Protein AF-A0A971IWI1-F1 (afdb_monomer_lite)

Secondary structure (DSSP, 8-state):
-HHHHHHHHHHHHHHHH-S---PSPEEEEEEEEEE-SSS--GGG------EEEEEEEEEE-SSEEEEEETTS-EEEEEEEEEEEEEEEEETTEEEEEEEEEEESS-TT-EEEEEEETTTTEEEEEEEEE-TTS-EEEEEEEEEE--HHHHS--

Foldseek 3Di:
DVVVVVVVVVVVVCVVVQADDFDDFDKDKFQWKFWFPWDDDPVPGDGDDIDGDQMWIWTHGQFWTWIAGPVRHGPDIFGKHWDDWDFDDDPSYTQKIKIWIAGPVGRVWIKIWIDGLVQAKTKIKGFDADPVRHTTGIMIGMDGHPSVVRPDD

Sequence (153 aa):
MKTIQLIVFFSLVFCLNGFSQTKLPLEFRVEKQAMSTPMSPIDEAFFMNYYYSKPVNIKFDGTVLNMTFDNGATFLKKEVVEVSRDKEVENGRVVLETIMFVDKTNSEETLCLVIDRAVGYVQLILPTTNQKGEYVGYTSYRQFVKEEQLAYN

pLDDT: mean 82.34, std 15.72, range [38.53, 97.5]

Structure (mmCIF, N/CA/C/O backbone):
data_AF-A0A971IWI1-F1
#
_entry.id   AF-A0A971IWI1-F1
#
loop_
_atom_site.group_PDB
_atom_site.id
_atom_site.type_symbol
_atom_site.label_atom_id
_atom_site.label_alt_id
_atom_site.label_comp_id
_atom_site.label_asym_id
_atom_site.label_entity_id
_atom_site.label_seq_id
_atom_site.pdbx_PDB_ins_code
_atom_site.Cartn_x
_atom_site.Cartn_y
_atom_site.Cartn_z
_atom_site.occupancy
_atom_site.B_iso_or_equiv
_atom_site.auth_seq_id
_atom_site.auth_comp_id
_atom_site.auth_asym_id
_atom_site.auth_atom_id
_atom_site.pdbx_PDB_model_num
ATOM 1 N N . MET A 1 1 ? 8.808 -29.597 -40.931 1.00 50.16 1 MET A N 1
ATOM 2 C CA . MET A 1 1 ? 7.648 -29.384 -40.030 1.00 50.16 1 MET A CA 1
ATOM 3 C C . MET A 1 1 ? 7.972 -29.498 -38.539 1.00 50.16 1 MET A C 1
ATOM 5 O O . MET A 1 1 ? 7.404 -28.724 -37.786 1.00 50.16 1 MET A O 1
ATOM 9 N N . LYS A 1 2 ? 8.884 -30.378 -38.093 1.00 56.34 2 LYS A N 1
ATOM 10 C CA . LYS A 1 2 ? 9.172 -30.572 -36.653 1.00 56.34 2 LYS A CA 1
ATOM 11 C C . LYS A 1 2 ? 9.880 -29.386 -35.966 1.00 56.34 2 LYS A C 1
ATOM 13 O O . LYS A 1 2 ? 9.600 -29.101 -34.811 1.00 56.34 2 LYS A O 1
ATOM 18 N N . THR A 1 3 ? 10.743 -28.655 -36.675 1.00 57.19 3 THR A N 1
ATOM 19 C CA . THR A 1 3 ? 11.545 -27.559 -36.089 1.00 57.19 3 THR A CA 1
ATOM 20 C C . THR A 1 3 ? 10.754 -26.264 -35.883 1.00 57.19 3 THR A C 1
ATOM 22 O O . THR A 1 3 ? 10.962 -25.566 -34.899 1.00 57.19 3 THR A O 1
ATOM 25 N N . ILE A 1 4 ? 9.805 -25.960 -36.776 1.00 62.22 4 ILE A N 1
ATOM 26 C CA . ILE A 1 4 ? 8.979 -24.742 -36.698 1.00 62.22 4 ILE A CA 1
ATOM 27 C C . ILE A 1 4 ? 8.012 -24.825 -35.509 1.00 62.22 4 ILE A C 1
ATOM 29 O O . ILE A 1 4 ? 7.875 -23.860 -34.767 1.00 62.22 4 ILE A O 1
ATOM 33 N N . GLN A 1 5 ? 7.412 -25.997 -35.264 1.00 54.34 5 GLN A N 1
ATOM 34 C CA . GLN A 1 5 ? 6.565 -26.218 -34.086 1.00 54.34 5 GLN A CA 1
ATOM 35 C C . GLN A 1 5 ? 7.347 -26.071 -32.771 1.00 54.34 5 GLN A C 1
ATOM 37 O O . GLN A 1 5 ? 6.808 -25.538 -31.808 1.00 54.34 5 GLN A O 1
ATOM 42 N N . LEU A 1 6 ? 8.623 -26.473 -32.744 1.00 56.25 6 LEU A N 1
ATOM 43 C CA . LEU A 1 6 ? 9.484 -26.335 -31.568 1.00 56.25 6 LEU A CA 1
ATOM 44 C C . LEU A 1 6 ? 9.810 -24.863 -31.257 1.00 56.25 6 LEU A C 1
ATOM 46 O O . LEU A 1 6 ? 9.789 -24.468 -30.096 1.00 56.25 6 LEU A O 1
ATOM 50 N N . ILE A 1 7 ? 10.061 -24.043 -32.285 1.00 63.31 7 ILE A N 1
ATOM 51 C CA . ILE A 1 7 ? 10.317 -22.599 -32.132 1.00 63.31 7 ILE A CA 1
ATOM 52 C C . ILE A 1 7 ? 9.061 -21.875 -31.635 1.00 63.31 7 ILE A C 1
ATOM 54 O O . ILE A 1 7 ? 9.159 -21.031 -30.746 1.00 63.31 7 ILE A O 1
ATOM 58 N N . VAL A 1 8 ? 7.882 -22.233 -32.156 1.00 59.50 8 VAL A N 1
ATOM 59 C CA . VAL A 1 8 ? 6.593 -21.692 -31.685 1.00 59.50 8 VAL A CA 1
ATOM 60 C C . VAL A 1 8 ? 6.345 -22.075 -30.224 1.00 59.50 8 VAL A C 1
ATOM 62 O O . VAL A 1 8 ? 5.923 -21.239 -29.435 1.00 59.50 8 VAL A O 1
ATOM 65 N N . PHE A 1 9 ? 6.677 -23.306 -29.825 1.00 55.69 9 PHE A N 1
ATOM 66 C CA . PHE A 1 9 ? 6.541 -23.739 -28.434 1.00 55.69 9 PHE A CA 1
ATOM 67 C C . PHE A 1 9 ? 7.522 -23.010 -27.501 1.00 55.69 9 PHE A C 1
ATOM 69 O O . PHE A 1 9 ? 7.129 -22.562 -26.429 1.00 55.69 9 PHE A O 1
ATOM 76 N N . PHE A 1 10 ? 8.778 -22.816 -27.919 1.00 54.91 10 PHE A N 1
ATOM 77 C CA . PHE A 1 10 ? 9.769 -22.063 -27.141 1.00 54.91 10 PHE A CA 1
ATOM 78 C C . PHE A 1 10 ? 9.402 -20.584 -26.994 1.00 54.91 10 PHE A C 1
ATOM 80 O O . PHE A 1 10 ? 9.526 -20.032 -25.905 1.00 54.91 10 PHE A O 1
ATOM 87 N N . SER A 1 11 ? 8.904 -19.948 -28.055 1.00 54.72 11 SER A N 1
ATOM 88 C CA . SER A 1 11 ? 8.419 -18.563 -27.981 1.00 54.72 11 SER A CA 1
ATOM 89 C C . SER A 1 11 ? 7.186 -18.442 -27.079 1.00 54.72 11 SER A C 1
ATOM 91 O O . SER A 1 11 ? 7.126 -17.512 -26.282 1.00 54.72 11 SER A O 1
ATOM 93 N N . LEU A 1 12 ? 6.280 -19.427 -27.083 1.00 50.97 12 LEU A N 1
ATOM 94 C CA . LEU A 1 12 ? 5.152 -19.476 -26.145 1.00 50.97 12 LEU A CA 1
ATOM 95 C C . LEU A 1 12 ? 5.610 -19.590 -24.677 1.00 50.97 12 LEU A C 1
ATOM 97 O O . LEU A 1 12 ? 5.082 -18.901 -23.807 1.00 50.97 12 LEU A O 1
ATOM 101 N N . VAL A 1 13 ? 6.621 -20.422 -24.396 1.00 52.75 13 VAL A N 1
ATOM 102 C CA . VAL A 1 13 ? 7.182 -20.604 -23.042 1.00 52.75 13 VAL A CA 1
ATOM 103 C C . VAL A 1 13 ? 7.918 -19.348 -22.554 1.00 52.75 13 VAL A C 1
ATOM 105 O O . VAL A 1 13 ? 7.841 -19.019 -21.369 1.00 52.75 13 VAL A O 1
ATOM 108 N N . PHE A 1 14 ? 8.578 -18.603 -23.447 1.00 47.62 14 PHE A N 1
ATOM 109 C CA . PHE A 1 14 ? 9.185 -17.309 -23.112 1.00 47.62 14 PHE A CA 1
ATOM 110 C C . PHE A 1 14 ? 8.143 -16.199 -22.905 1.00 47.62 14 PHE A C 1
ATOM 112 O O . PHE A 1 14 ? 8.326 -15.364 -22.023 1.00 47.62 14 PHE A O 1
ATOM 119 N N . CYS A 1 15 ? 7.021 -16.212 -23.632 1.00 44.75 15 CYS A N 1
ATOM 120 C CA . CYS A 1 15 ? 5.921 -15.269 -23.402 1.00 44.75 15 CYS A CA 1
ATOM 121 C C . CYS A 1 15 ? 5.213 -15.490 -22.054 1.00 44.75 15 CYS A C 1
ATOM 123 O O . CYS A 1 15 ? 4.771 -14.522 -21.441 1.00 44.75 15 CYS A O 1
ATOM 125 N N . LEU A 1 16 ? 5.132 -16.735 -21.568 1.00 44.84 16 LEU A N 1
ATOM 126 C CA . LEU A 1 16 ? 4.477 -17.058 -20.291 1.00 44.84 16 LEU A CA 1
ATOM 127 C C . LEU A 1 16 ? 5.335 -16.727 -19.057 1.00 44.84 16 LEU A C 1
ATOM 129 O O . LEU A 1 16 ? 4.783 -16.481 -17.990 1.00 44.84 16 LEU A O 1
ATOM 133 N N . ASN A 1 17 ? 6.665 -16.682 -19.197 1.00 43.88 17 ASN A N 1
ATOM 134 C CA . ASN A 1 17 ? 7.599 -16.395 -18.096 1.00 43.88 17 ASN A CA 1
ATOM 135 C C . ASN A 1 17 ? 8.258 -15.002 -18.185 1.00 43.88 17 ASN A C 1
ATOM 137 O O . ASN A 1 17 ? 9.010 -14.618 -17.294 1.00 43.88 17 ASN A O 1
ATOM 141 N N . GLY A 1 18 ? 8.024 -14.256 -19.270 1.00 38.53 18 GLY A N 1
ATOM 142 C CA . GLY A 1 18 ? 8.791 -13.053 -19.615 1.00 38.53 18 GLY A CA 1
ATOM 143 C C . GLY A 1 18 ? 8.333 -11.748 -18.963 1.00 38.53 18 GLY A C 1
ATOM 144 O O . GLY A 1 18 ? 9.046 -10.750 -19.048 1.00 38.53 18 GLY A O 1
ATOM 145 N N . PHE A 1 19 ? 7.181 -11.718 -18.292 1.00 48.44 19 PHE A N 1
ATOM 146 C CA . PHE A 1 19 ? 6.760 -10.524 -17.564 1.00 48.44 19 PHE A CA 1
ATOM 147 C C . PHE A 1 19 ? 7.244 -10.617 -16.127 1.00 48.44 19 PHE A C 1
ATOM 149 O O . PHE A 1 19 ? 6.621 -11.298 -15.316 1.00 48.44 19 PHE A O 1
ATOM 156 N N . SER A 1 20 ? 8.328 -9.898 -15.819 1.00 51.19 20 SER A N 1
ATOM 157 C CA . SER A 1 20 ? 8.748 -9.606 -14.445 1.00 51.19 20 SER A CA 1
ATOM 158 C C . SER A 1 20 ? 7.502 -9.280 -13.608 1.00 51.19 20 SER A C 1
ATOM 160 O O . SER A 1 20 ? 6.773 -8.320 -13.873 1.00 51.19 20 SER A O 1
ATOM 162 N N . GLN A 1 21 ? 7.154 -10.181 -12.694 1.00 56.91 21 GLN A N 1
ATOM 163 C CA . GLN A 1 21 ? 6.128 -9.950 -11.689 1.00 56.91 21 GLN A CA 1
ATOM 164 C C . GLN A 1 21 ? 6.814 -9.319 -10.485 1.00 56.91 21 GLN A C 1
ATOM 166 O O . GLN A 1 21 ? 7.955 -9.658 -10.171 1.00 56.91 21 GLN A O 1
ATOM 171 N N . THR A 1 22 ? 6.123 -8.399 -9.815 1.00 63.47 22 THR A N 1
ATOM 172 C CA . THR A 1 22 ? 6.520 -7.946 -8.480 1.00 63.47 22 THR A CA 1
ATOM 173 C C . THR A 1 22 ? 6.877 -9.147 -7.606 1.00 63.47 22 THR A C 1
ATOM 175 O O . THR A 1 22 ? 6.024 -10.002 -7.357 1.00 63.47 22 THR A O 1
ATOM 178 N N . LYS A 1 23 ? 8.119 -9.209 -7.118 1.00 67.94 23 LYS A N 1
ATOM 179 C CA . LYS A 1 23 ? 8.520 -10.244 -6.171 1.00 67.94 23 LYS A CA 1
ATOM 180 C C . LYS A 1 23 ? 8.058 -9.847 -4.776 1.00 67.94 23 LYS A C 1
ATOM 182 O O . LYS A 1 23 ? 8.495 -8.841 -4.227 1.00 67.94 23 LYS A O 1
ATOM 187 N N . LEU A 1 24 ? 7.167 -10.653 -4.223 1.00 73.69 24 LEU A N 1
ATOM 188 C CA . LEU A 1 24 ? 6.800 -10.620 -2.814 1.00 73.69 24 LEU A CA 1
ATOM 189 C C . LEU A 1 24 ? 7.702 -11.614 -2.052 1.00 73.69 24 LEU A C 1
ATOM 191 O O . LEU A 1 24 ? 8.108 -12.625 -2.635 1.00 73.69 24 LEU A O 1
ATOM 195 N N . PRO A 1 25 ? 8.040 -11.365 -0.774 1.00 84.75 25 PRO A N 1
ATOM 196 C CA . PRO A 1 25 ? 7.558 -10.271 0.064 1.00 84.75 25 PRO A CA 1
ATOM 197 C C . PRO A 1 25 ? 8.282 -8.938 -0.179 1.00 84.75 25 PRO A C 1
ATOM 199 O O . PRO A 1 25 ? 9.460 -8.901 -0.526 1.00 84.75 25 PRO A O 1
ATOM 202 N N . LEU A 1 26 ? 7.567 -7.841 0.061 1.00 88.12 26 LEU A N 1
ATOM 203 C CA . LEU A 1 26 ? 8.096 -6.483 0.102 1.00 88.12 26 LEU A CA 1
ATOM 204 C C . LEU A 1 26 ? 8.374 -6.080 1.546 1.00 88.12 26 LEU A C 1
ATOM 206 O O . LEU A 1 26 ? 7.505 -6.207 2.410 1.00 88.12 26 LEU A O 1
ATOM 210 N N . GLU A 1 27 ? 9.564 -5.535 1.786 1.00 92.06 27 GLU A N 1
ATOM 211 C CA . GLU A 1 27 ? 9.930 -4.934 3.064 1.00 92.06 27 GLU A CA 1
ATOM 212 C C . GLU A 1 27 ? 10.536 -3.551 2.840 1.00 92.06 27 GLU A C 1
ATOM 214 O O . GLU A 1 27 ? 11.530 -3.405 2.129 1.00 92.06 27 GLU A O 1
ATOM 219 N N . PHE A 1 28 ? 9.937 -2.524 3.439 1.00 92.38 28 PHE A N 1
ATOM 220 C CA . PHE A 1 28 ? 10.452 -1.160 3.358 1.00 92.38 28 PHE A CA 1
ATOM 221 C C . PHE A 1 28 ? 10.011 -0.321 4.556 1.00 92.38 28 PHE A C 1
ATOM 223 O O . PHE A 1 28 ? 9.014 -0.611 5.217 1.00 92.38 28 PHE A O 1
ATOM 230 N N . ARG A 1 29 ? 10.775 0.733 4.852 1.00 93.75 29 ARG A N 1
ATOM 231 C CA . ARG A 1 29 ? 10.509 1.658 5.957 1.00 93.75 29 ARG A CA 1
ATOM 232 C C . ARG A 1 29 ? 10.149 3.026 5.403 1.00 93.75 29 ARG A C 1
ATOM 234 O O . ARG A 1 29 ? 10.848 3.533 4.536 1.00 93.75 29 ARG A O 1
ATOM 241 N N . VAL A 1 30 ? 9.084 3.620 5.929 1.00 94.50 30 VAL A N 1
ATOM 242 C CA . VAL A 1 30 ? 8.540 4.899 5.471 1.00 94.50 30 VAL A CA 1
ATOM 243 C C . VAL A 1 30 ? 8.629 5.931 6.585 1.00 94.50 30 VAL A C 1
ATOM 245 O O . VAL A 1 30 ? 8.119 5.714 7.680 1.00 94.50 30 VAL A O 1
ATOM 248 N N . GLU A 1 31 ? 9.249 7.073 6.293 1.00 92.44 31 GLU A N 1
ATOM 249 C CA . GLU A 1 31 ? 9.362 8.213 7.220 1.00 92.44 31 GLU A CA 1
ATOM 250 C C . GLU A 1 31 ? 8.400 9.359 6.878 1.00 92.44 31 GLU A C 1
ATOM 252 O O . GLU A 1 31 ? 8.031 10.168 7.737 1.00 92.44 31 GLU A O 1
ATOM 257 N N . LYS A 1 32 ? 7.990 9.433 5.609 1.00 92.88 32 LYS A N 1
ATOM 258 C CA . LYS A 1 32 ? 7.121 10.480 5.077 1.00 92.88 32 LYS A CA 1
ATOM 259 C C . LYS A 1 32 ? 5.836 9.886 4.532 1.00 92.88 32 LYS A C 1
ATOM 261 O O . LYS A 1 32 ? 5.874 8.907 3.796 1.00 92.88 32 LYS A O 1
ATOM 266 N N . GLN A 1 33 ? 4.721 10.525 4.846 1.00 94.06 33 GLN A N 1
ATOM 267 C CA . GLN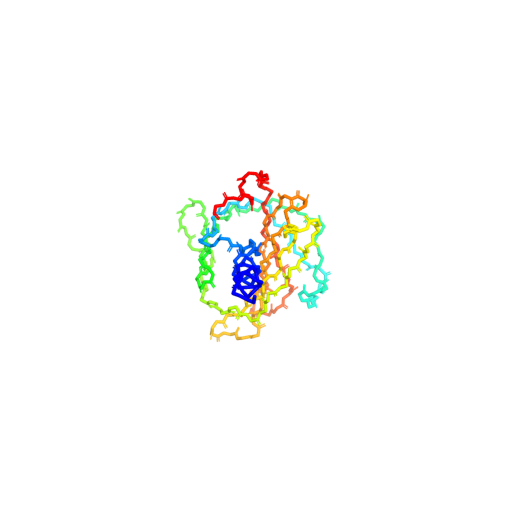 A 1 33 ? 3.393 10.128 4.389 1.00 94.06 33 GLN A CA 1
ATOM 268 C C . GLN A 1 33 ? 2.728 11.306 3.686 1.00 94.06 33 GLN A C 1
ATOM 270 O O . GLN A 1 33 ? 3.091 12.456 3.930 1.00 94.06 33 GLN A O 1
ATOM 275 N N . ALA A 1 34 ? 1.763 11.034 2.819 1.00 93.25 34 ALA A N 1
ATOM 276 C CA . ALA A 1 34 ? 0.911 12.061 2.232 1.00 93.25 34 ALA A CA 1
ATOM 277 C C . ALA A 1 34 ? -0.531 11.574 2.224 1.00 93.25 34 ALA A C 1
ATOM 279 O O . ALA A 1 34 ? -0.781 10.410 1.927 1.00 93.25 34 ALA A O 1
ATOM 280 N N . MET A 1 35 ? -1.469 12.467 2.510 1.00 91.19 35 MET A N 1
ATOM 281 C CA . MET A 1 35 ? -2.893 12.157 2.484 1.00 91.19 35 MET A CA 1
ATOM 282 C C . MET A 1 35 ? -3.527 12.754 1.229 1.00 91.19 35 MET A C 1
ATOM 284 O O . MET A 1 35 ? -3.210 13.887 0.860 1.00 91.19 35 MET A O 1
ATOM 288 N N . SER A 1 36 ? -4.412 12.004 0.580 1.00 88.81 36 SER A N 1
ATOM 289 C CA . SER A 1 36 ? -5.242 12.529 -0.502 1.00 88.81 36 SER A CA 1
ATOM 290 C C . SER A 1 36 ? -6.271 13.498 0.080 1.00 88.81 36 SER A C 1
ATOM 292 O O . SER A 1 36 ? -6.918 13.184 1.082 1.00 88.81 36 SER A O 1
ATOM 294 N N . THR A 1 37 ? -6.478 14.646 -0.554 1.00 70.88 37 THR A N 1
ATOM 295 C CA . THR A 1 37 ? -7.468 15.638 -0.117 1.00 70.88 37 THR A CA 1
ATOM 296 C C . THR A 1 37 ? -8.548 15.844 -1.181 1.00 70.88 37 THR A C 1
ATOM 298 O O . THR A 1 37 ? -8.179 16.227 -2.290 1.00 70.88 37 THR A O 1
ATOM 301 N N . PRO A 1 38 ? -9.851 15.789 -0.840 1.00 70.69 38 PRO A N 1
ATOM 302 C CA . PRO A 1 38 ? -10.535 14.919 0.128 1.00 70.69 38 PRO A CA 1
ATOM 303 C C . PRO A 1 38 ? -11.390 13.832 -0.572 1.00 70.69 38 PRO A C 1
ATOM 305 O O . PRO A 1 38 ? -11.752 14.007 -1.726 1.00 70.69 38 PRO A O 1
ATOM 308 N N . MET A 1 39 ? -11.746 12.739 0.130 1.00 70.56 39 MET A N 1
ATOM 309 C CA . MET A 1 39 ? -12.670 11.662 -0.318 1.00 70.56 39 MET A CA 1
ATOM 310 C C . MET A 1 39 ? -12.599 11.290 -1.816 1.00 70.56 39 MET A C 1
ATOM 312 O O . MET A 1 39 ? -13.619 11.067 -2.463 1.00 70.56 39 MET A O 1
ATOM 316 N N . SER A 1 40 ? -11.396 11.204 -2.376 1.00 72.56 40 SER A N 1
ATOM 317 C CA . SER A 1 40 ? -11.227 10.723 -3.744 1.00 72.56 40 SER A CA 1
ATOM 318 C C . SER A 1 40 ? -11.413 9.205 -3.776 1.00 72.56 40 SER A C 1
ATOM 320 O O . SER A 1 40 ? -10.998 8.526 -2.823 1.00 72.56 40 SER A O 1
ATOM 322 N N . PRO A 1 41 ? -12.006 8.645 -4.840 1.00 80.75 41 PRO A N 1
ATOM 323 C CA . PRO A 1 41 ? -11.798 7.241 -5.149 1.00 80.75 41 PRO A CA 1
ATOM 324 C C . PRO A 1 41 ? -10.301 7.008 -5.433 1.00 80.75 41 PRO A C 1
ATOM 326 O O . PRO A 1 41 ? -9.527 7.946 -5.639 1.00 80.75 41 PRO A O 1
ATOM 329 N N . ILE A 1 42 ? -9.850 5.760 -5.320 1.00 83.69 42 ILE A N 1
ATOM 330 C CA . ILE A 1 42 ? -8.412 5.443 -5.294 1.00 83.69 42 ILE A CA 1
ATOM 331 C C . ILE A 1 42 ? -7.695 5.747 -6.616 1.00 83.69 42 ILE A C 1
ATOM 333 O O . ILE A 1 42 ? -6.518 6.091 -6.611 1.00 83.69 42 ILE A O 1
ATOM 337 N N . ASP A 1 43 ? -8.419 5.668 -7.726 1.00 80.31 43 ASP A N 1
ATOM 338 C CA . ASP A 1 43 ? -8.003 6.038 -9.080 1.00 80.31 43 ASP A CA 1
ATOM 339 C C . ASP A 1 43 ? -7.834 7.554 -9.269 1.00 80.31 43 ASP A C 1
ATOM 341 O O . ASP A 1 43 ? -7.040 7.987 -10.103 1.00 80.31 43 ASP A O 1
ATOM 345 N N . GLU A 1 44 ? -8.507 8.367 -8.455 1.00 80.75 44 GLU A N 1
ATOM 346 C CA . GLU A 1 44 ? -8.376 9.830 -8.442 1.00 80.75 44 GLU A CA 1
ATOM 347 C C . GLU A 1 44 ? -7.484 10.340 -7.292 1.00 80.75 44 GLU A C 1
ATOM 349 O O . GLU A 1 44 ? -7.302 11.549 -7.116 1.00 80.75 44 GLU A O 1
ATOM 354 N N . ALA A 1 45 ? -6.920 9.443 -6.476 1.00 84.81 45 ALA A N 1
ATOM 355 C CA . ALA A 1 45 ? -6.116 9.822 -5.322 1.00 84.81 45 ALA A CA 1
ATOM 356 C C . ALA A 1 45 ? -4.767 10.428 -5.748 1.00 84.81 45 ALA A C 1
ATOM 358 O O . ALA A 1 45 ? -3.901 9.760 -6.313 1.00 84.81 45 ALA A O 1
ATOM 359 N N . PHE A 1 46 ? -4.551 11.700 -5.402 1.00 84.81 46 PHE A N 1
ATOM 360 C CA . PHE A 1 46 ? -3.316 12.424 -5.704 1.00 84.81 46 PHE A CA 1
ATOM 361 C C . PHE A 1 46 ? -2.573 12.876 -4.438 1.00 84.81 46 PHE A C 1
ATOM 363 O O . PHE A 1 46 ? -3.183 13.299 -3.454 1.00 84.81 46 PHE A O 1
ATOM 370 N N . PHE A 1 47 ? -1.235 12.812 -4.464 1.00 89.38 47 PHE A N 1
ATOM 371 C CA . PHE A 1 47 ? -0.376 13.019 -3.291 1.00 89.38 47 PHE A CA 1
ATOM 372 C C . PHE A 1 47 ? 0.751 14.022 -3.572 1.00 89.38 47 PHE A C 1
ATOM 374 O O . PHE A 1 47 ? 1.728 13.690 -4.242 1.00 89.38 47 PHE A O 1
ATOM 381 N N . MET A 1 48 ? 0.664 15.229 -3.003 1.00 80.44 48 MET A N 1
ATOM 382 C CA . MET A 1 48 ? 1.696 16.270 -3.173 1.00 80.44 48 MET A CA 1
ATOM 383 C C . MET A 1 48 ? 2.492 16.572 -1.901 1.00 80.44 48 MET A C 1
ATOM 385 O O . MET A 1 48 ? 3.721 16.603 -1.921 1.00 80.44 48 MET A O 1
ATOM 389 N N . ASN A 1 49 ? 1.802 16.790 -0.780 1.00 86.75 49 ASN A N 1
ATOM 390 C CA . ASN A 1 49 ? 2.400 17.368 0.424 1.00 86.75 49 ASN A CA 1
ATOM 391 C C . ASN A 1 49 ? 2.845 16.280 1.406 1.00 86.75 49 ASN A C 1
ATOM 393 O O . ASN A 1 49 ? 2.169 16.008 2.396 1.00 86.75 49 ASN A O 1
ATOM 397 N N . TYR A 1 50 ? 3.986 15.648 1.120 1.00 90.31 50 TYR A N 1
ATOM 398 C CA . TYR A 1 50 ? 4.557 14.629 2.001 1.00 90.31 50 TYR A CA 1
ATOM 399 C C . TYR A 1 50 ? 5.104 15.254 3.291 1.00 90.31 50 TYR A C 1
ATOM 401 O O . TYR A 1 50 ? 6.024 16.073 3.252 1.00 90.31 50 TYR A O 1
ATOM 409 N N . TYR A 1 51 ? 4.575 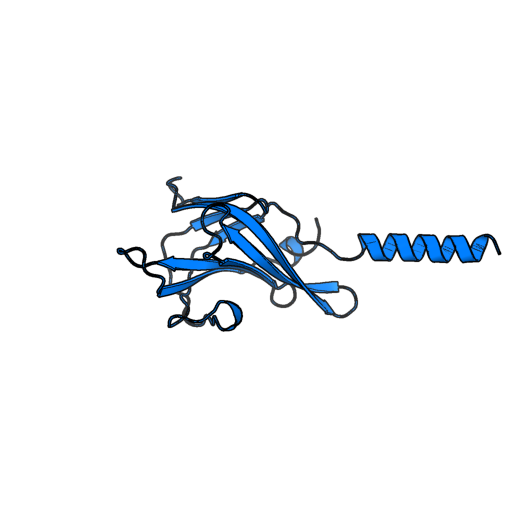14.827 4.435 1.00 89.81 51 TYR A N 1
ATOM 410 C CA . TYR A 1 51 ? 4.967 15.289 5.764 1.00 89.81 51 TYR A CA 1
ATOM 411 C C . TYR A 1 51 ? 5.707 14.199 6.543 1.00 89.81 51 TYR A C 1
ATOM 413 O O . TYR A 1 51 ? 5.476 13.003 6.358 1.00 89.81 51 TYR A O 1
ATOM 421 N N . TYR A 1 52 ? 6.612 14.621 7.430 1.00 89.44 52 TYR A N 1
ATOM 422 C CA . TYR A 1 52 ? 7.289 13.712 8.353 1.00 89.44 52 TYR A CA 1
ATOM 423 C C . TYR A 1 52 ? 6.302 13.184 9.390 1.00 89.44 52 TYR A C 1
ATOM 425 O O . TYR A 1 52 ? 5.516 13.933 9.970 1.00 89.44 52 TYR A O 1
ATOM 433 N N . SER A 1 53 ? 6.363 11.882 9.627 1.00 87.00 53 SER A N 1
ATOM 434 C CA . SER A 1 53 ? 5.464 11.158 10.522 1.00 87.00 53 SER A CA 1
ATOM 435 C C . SER A 1 53 ? 6.261 10.162 11.361 1.00 87.00 53 SER A C 1
ATOM 437 O O . SER A 1 53 ? 7.460 9.979 11.141 1.00 87.00 53 SER A O 1
ATOM 439 N N . LYS A 1 54 ? 5.611 9.508 12.333 1.00 88.69 54 LYS A N 1
ATOM 440 C CA . LYS A 1 54 ? 6.249 8.376 13.015 1.00 88.69 54 LYS A CA 1
ATOM 441 C C . LYS A 1 54 ? 6.602 7.312 11.969 1.00 88.69 54 LYS A C 1
ATOM 443 O O . LYS A 1 54 ? 5.704 6.931 11.217 1.00 88.69 54 LYS A O 1
ATOM 448 N N . PRO A 1 55 ? 7.857 6.836 11.927 1.00 89.75 55 PRO A N 1
ATOM 449 C CA . PRO A 1 55 ? 8.263 5.858 10.937 1.00 89.75 55 PRO A CA 1
ATOM 450 C C . PRO A 1 55 ? 7.449 4.573 11.025 1.00 89.75 55 PRO A C 1
ATOM 452 O O . PRO A 1 55 ? 7.139 4.097 12.122 1.00 89.75 55 PRO A O 1
ATOM 455 N N . VAL A 1 56 ? 7.131 4.016 9.862 1.00 95.12 56 VAL A N 1
ATOM 456 C CA . VAL A 1 56 ? 6.387 2.766 9.736 1.00 95.12 56 VAL A CA 1
ATOM 457 C C . VAL A 1 56 ? 7.207 1.777 8.923 1.00 95.12 56 VAL A C 1
ATOM 459 O O . VAL A 1 56 ? 7.616 2.062 7.799 1.00 95.12 56 VAL A O 1
ATOM 462 N N . ASN A 1 57 ? 7.437 0.606 9.501 1.00 96.44 57 ASN A N 1
ATOM 463 C CA . ASN A 1 57 ? 8.036 -0.542 8.840 1.00 96.44 57 ASN A CA 1
ATOM 464 C C . ASN A 1 57 ? 6.916 -1.359 8.209 1.00 96.44 57 ASN A C 1
ATOM 466 O O . ASN A 1 57 ? 5.983 -1.760 8.903 1.00 96.44 57 ASN A O 1
ATOM 470 N 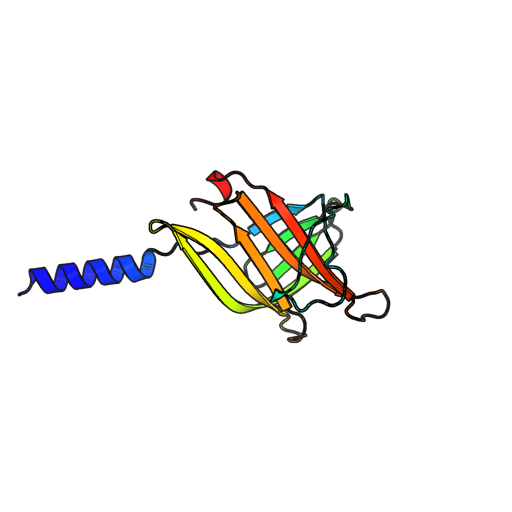N . ILE A 1 58 ? 7.001 -1.586 6.906 1.00 95.44 58 ILE A N 1
ATOM 471 C CA . ILE A 1 58 ? 6.007 -2.303 6.116 1.00 95.44 58 ILE A CA 1
ATOM 472 C C . ILE A 1 58 ? 6.610 -3.641 5.713 1.00 95.44 58 ILE A C 1
ATOM 474 O O . ILE A 1 58 ? 7.707 -3.685 5.160 1.00 95.44 58 ILE A O 1
ATOM 478 N N . LYS A 1 59 ? 5.877 -4.719 5.987 1.00 95.19 59 LYS A N 1
ATOM 479 C CA . LYS A 1 59 ? 6.145 -6.073 5.503 1.00 95.19 59 LYS A CA 1
ATOM 480 C C . LYS A 1 59 ? 4.884 -6.586 4.826 1.00 95.19 59 LYS A C 1
ATOM 482 O O . LYS A 1 59 ? 3.833 -6.651 5.466 1.00 95.19 59 LYS A O 1
ATOM 487 N N . PHE A 1 60 ? 4.975 -6.925 3.547 1.00 94.06 60 PHE A N 1
ATOM 488 C CA . PHE A 1 60 ? 3.823 -7.366 2.771 1.00 94.06 60 PHE A CA 1
ATOM 489 C C . PHE A 1 60 ? 4.172 -8.555 1.883 1.00 94.06 60 PHE A C 1
ATOM 491 O O . PHE A 1 60 ? 5.014 -8.443 1.000 1.00 94.06 60 PHE A O 1
ATOM 498 N N . ASP A 1 61 ? 3.516 -9.692 2.104 1.00 90.69 61 ASP A N 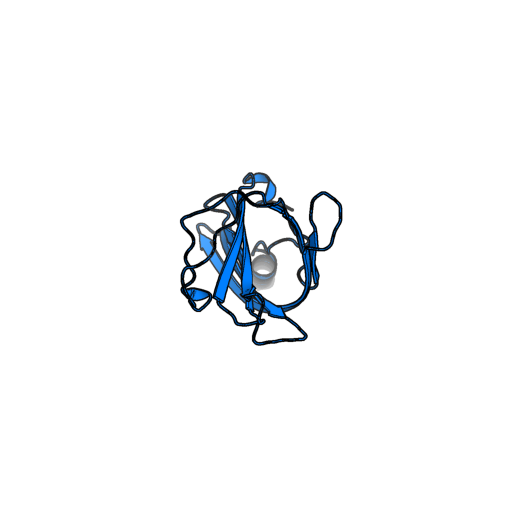1
ATOM 499 C CA . ASP A 1 61 ? 3.751 -10.932 1.347 1.00 90.69 61 ASP A CA 1
ATOM 500 C C . ASP A 1 61 ? 2.751 -11.163 0.196 1.00 90.69 61 ASP A C 1
ATOM 502 O O . ASP A 1 61 ? 2.812 -12.190 -0.473 1.00 90.69 61 ASP A O 1
ATOM 506 N N . GLY A 1 62 ? 1.847 -10.204 -0.047 1.00 88.94 62 GLY A N 1
ATOM 507 C CA . GLY A 1 62 ? 0.757 -10.295 -1.029 1.00 88.94 62 GLY A CA 1
ATOM 508 C C . GLY A 1 62 ? -0.563 -10.802 -0.462 1.00 88.94 62 GLY A C 1
ATOM 509 O O . GLY A 1 62 ? -1.591 -10.693 -1.121 1.00 88.94 62 GLY A O 1
ATOM 510 N N . THR A 1 63 ? -0.553 -11.326 0.762 1.00 92.75 63 THR A N 1
ATOM 511 C CA . THR A 1 63 ? -1.737 -11.861 1.448 1.00 92.75 63 THR A CA 1
ATOM 512 C C . THR A 1 63 ? -1.926 -11.264 2.837 1.00 92.75 63 THR A C 1
ATOM 514 O O . THR A 1 63 ? -3.057 -11.068 3.275 1.00 92.75 63 THR A O 1
ATOM 517 N N . VAL A 1 64 ? -0.835 -10.929 3.523 1.00 95.06 64 VAL A N 1
ATOM 518 C CA . VAL A 1 64 ? -0.819 -10.322 4.848 1.00 95.06 64 VAL A CA 1
ATOM 519 C C . VAL A 1 64 ? 0.013 -9.054 4.794 1.00 95.06 64 VAL A C 1
ATOM 521 O O . VAL A 1 64 ? 1.231 -9.087 4.607 1.00 95.06 64 VAL A O 1
ATOM 524 N N . LEU A 1 65 ? -0.652 -7.922 5.001 1.00 96.12 65 LEU A N 1
ATOM 525 C CA . LEU A 1 65 ? -0.010 -6.639 5.238 1.00 96.12 65 LEU A CA 1
ATOM 526 C C . LEU A 1 65 ? 0.246 -6.488 6.734 1.00 96.12 65 LEU A C 1
ATOM 528 O O . LEU A 1 65 ? -0.690 -6.492 7.534 1.00 96.12 65 LEU A O 1
ATOM 532 N N . ASN A 1 66 ? 1.510 -6.318 7.110 1.00 96.94 66 ASN A N 1
ATOM 533 C CA . ASN A 1 66 ? 1.921 -6.054 8.479 1.00 96.94 66 ASN A CA 1
ATOM 534 C C . ASN A 1 66 ? 2.733 -4.758 8.549 1.00 96.94 66 ASN A C 1
ATOM 536 O O . ASN A 1 66 ? 3.786 -4.632 7.925 1.00 96.94 66 ASN A O 1
ATOM 540 N N . MET A 1 67 ? 2.245 -3.801 9.330 1.00 96.44 67 MET A N 1
ATOM 541 C CA . MET A 1 67 ? 2.851 -2.492 9.521 1.00 96.44 67 MET A CA 1
ATOM 542 C C . MET A 1 67 ? 3.145 -2.278 11.002 1.00 96.44 67 MET A C 1
ATOM 544 O O . MET A 1 67 ? 2.255 -2.410 11.848 1.00 96.44 67 MET A O 1
ATOM 548 N N . THR A 1 68 ? 4.381 -1.913 11.329 1.00 97.50 68 THR A N 1
ATOM 549 C CA . THR A 1 68 ? 4.827 -1.732 12.716 1.00 97.50 68 THR A CA 1
ATOM 550 C C . THR A 1 68 ? 5.628 -0.453 12.889 1.00 97.50 68 THR A C 1
ATOM 552 O O . THR A 1 68 ? 6.389 -0.046 12.012 1.00 97.50 68 THR A O 1
ATOM 555 N N . PHE A 1 69 ? 5.521 0.163 14.059 1.00 95.81 69 PHE A N 1
ATOM 556 C CA . PHE A 1 69 ? 6.435 1.229 14.460 1.00 95.81 69 PHE A CA 1
ATOM 557 C C . PHE A 1 69 ? 7.831 0.670 14.781 1.00 95.81 69 PHE A C 1
ATOM 559 O O . PHE A 1 69 ? 7.992 -0.531 15.002 1.00 95.81 69 PHE A O 1
ATOM 566 N N . ASP A 1 70 ? 8.841 1.541 14.856 1.00 93.56 70 ASP A N 1
ATOM 567 C CA . ASP A 1 70 ? 10.230 1.150 15.174 1.00 93.56 70 ASP A CA 1
ATOM 568 C C . ASP A 1 70 ? 10.375 0.490 16.560 1.00 93.56 70 ASP A C 1
ATOM 570 O O . ASP A 1 70 ? 11.282 -0.306 16.781 1.00 93.56 70 ASP A O 1
ATOM 574 N N . ASN A 1 71 ? 9.461 0.770 17.495 1.00 93.44 71 ASN A N 1
ATOM 575 C CA . ASN A 1 71 ? 9.427 0.119 18.810 1.00 93.44 71 ASN A CA 1
ATOM 576 C C . ASN A 1 71 ? 8.743 -1.266 18.798 1.00 93.44 71 ASN A C 1
ATOM 578 O O . ASN A 1 71 ? 8.517 -1.838 19.861 1.00 93.44 71 ASN A O 1
ATOM 582 N N . GLY A 1 72 ? 8.363 -1.777 17.623 1.00 92.69 72 GLY A N 1
ATOM 583 C CA . GLY A 1 72 ? 7.691 -3.064 17.446 1.00 92.69 72 GLY A CA 1
ATOM 584 C C . GLY A 1 72 ? 6.179 -3.045 17.684 1.00 92.69 72 GLY A C 1
ATOM 585 O O . GLY A 1 72 ? 5.522 -4.058 17.447 1.00 92.69 72 GLY A O 1
ATOM 586 N N . ALA A 1 73 ? 5.595 -1.920 18.112 1.00 95.44 73 ALA A N 1
ATOM 587 C CA . ALA A 1 73 ? 4.149 -1.819 18.272 1.00 95.44 73 ALA A CA 1
ATOM 588 C C . ALA A 1 73 ? 3.441 -1.929 16.912 1.00 95.44 73 ALA A C 1
ATOM 590 O O . ALA A 1 73 ? 3.873 -1.342 15.914 1.00 95.44 73 ALA A O 1
ATOM 591 N N . THR A 1 74 ? 2.337 -2.677 16.877 1.00 95.56 74 THR A N 1
ATOM 592 C CA . THR A 1 74 ? 1.518 -2.835 15.673 1.00 95.56 74 THR A CA 1
ATOM 593 C C . THR A 1 74 ? 0.869 -1.507 15.308 1.00 95.56 74 THR A C 1
ATOM 595 O O . THR A 1 74 ? 0.184 -0.898 16.126 1.00 95.56 74 THR A O 1
ATOM 598 N N . PHE A 1 75 ? 1.093 -1.074 14.070 1.00 93.50 75 PHE A N 1
ATOM 599 C CA . PHE A 1 75 ? 0.378 0.044 13.469 1.00 93.50 75 PHE A CA 1
ATOM 600 C C . PHE A 1 75 ? -0.882 -0.456 12.762 1.00 93.50 75 PHE A C 1
ATOM 602 O O . PHE A 1 75 ? -1.976 0.027 13.032 1.00 93.50 75 PHE A O 1
ATOM 609 N N . LEU A 1 76 ? -0.726 -1.461 11.898 1.00 93.00 76 LEU A N 1
ATOM 610 C CA . LEU A 1 76 ? -1.820 -2.088 11.166 1.00 93.00 76 LEU A CA 1
ATOM 611 C C . LEU A 1 76 ? -1.449 -3.528 10.820 1.00 93.00 76 LEU A C 1
ATOM 613 O O . LEU A 1 76 ? -0.310 -3.804 10.447 1.00 93.00 76 LEU A O 1
ATOM 617 N N . LYS A 1 77 ? -2.417 -4.438 10.890 1.00 94.94 77 LYS A N 1
ATOM 618 C CA . LYS A 1 77 ? -2.289 -5.777 10.320 1.00 94.94 77 LYS A CA 1
ATOM 619 C C . LYS A 1 77 ? -3.580 -6.136 9.597 1.00 94.94 77 LYS A C 1
ATOM 621 O O . LYS A 1 77 ? -4.641 -6.059 10.208 1.00 94.94 77 LYS A O 1
ATOM 626 N N . LYS A 1 78 ? -3.483 -6.506 8.321 1.00 93.38 78 LYS A N 1
ATOM 627 C CA . LYS A 1 78 ? -4.630 -6.859 7.477 1.00 93.38 78 LYS A CA 1
ATOM 628 C C . LYS A 1 78 ? -4.346 -8.107 6.662 1.00 93.38 78 LYS A C 1
ATOM 630 O O . LYS A 1 78 ? -3.232 -8.293 6.177 1.00 93.38 78 LYS A O 1
ATOM 635 N N . GLU A 1 79 ? -5.371 -8.929 6.495 1.00 95.69 79 GLU A N 1
ATOM 636 C CA . GLU A 1 79 ? -5.375 -9.970 5.476 1.00 95.69 79 GLU A CA 1
ATOM 637 C C . GLU A 1 79 ? -6.106 -9.459 4.247 1.00 95.69 79 GLU A C 1
ATOM 639 O O . GLU A 1 79 ? -7.192 -8.890 4.355 1.00 95.69 79 GLU A O 1
ATOM 644 N N . VAL A 1 80 ? -5.519 -9.678 3.080 1.00 94.50 80 VAL A N 1
ATOM 645 C CA . VAL A 1 80 ? -6.004 -9.102 1.834 1.00 94.50 80 VAL A CA 1
ATOM 646 C C . VAL A 1 80 ? -6.066 -10.133 0.718 1.00 94.50 80 VAL A C 1
ATOM 648 O O . VAL A 1 80 ? -5.475 -11.213 0.808 1.00 94.50 80 VAL A O 1
ATOM 651 N N . VAL A 1 81 ? -6.808 -9.794 -0.331 1.00 93.81 81 VAL A N 1
ATOM 652 C CA . VAL A 1 81 ? -6.926 -10.572 -1.566 1.00 93.81 81 VAL A CA 1
ATOM 653 C C . VAL A 1 81 ? -6.673 -9.646 -2.743 1.00 93.81 81 VAL A C 1
ATOM 655 O O . VAL A 1 81 ? -7.254 -8.565 -2.800 1.00 93.81 81 VAL A O 1
ATOM 658 N N . GLU A 1 82 ? -5.809 -10.062 -3.668 1.00 93.06 82 GLU A N 1
ATOM 659 C CA . GLU A 1 82 ? -5.591 -9.354 -4.933 1.00 93.06 82 GLU A CA 1
ATOM 660 C C . GLU A 1 82 ? -6.864 -9.420 -5.787 1.00 93.06 82 GLU A C 1
ATOM 662 O O . GLU A 1 82 ? -7.417 -10.500 -5.998 1.00 93.06 82 GLU A O 1
ATOM 667 N N . VAL A 1 83 ? -7.325 -8.267 -6.272 1.00 93.94 83 VAL A N 1
ATOM 668 C CA . VAL A 1 83 ? -8.531 -8.155 -7.113 1.00 93.94 83 VAL A CA 1
ATOM 669 C C . VAL A 1 83 ? -8.219 -7.694 -8.528 1.00 93.94 83 VAL A C 1
ATOM 671 O O . VAL A 1 83 ? -8.917 -8.084 -9.462 1.00 93.94 83 VAL A O 1
ATOM 674 N N . SER A 1 84 ? -7.166 -6.898 -8.712 1.00 92.06 84 SER A N 1
ATOM 675 C CA . SER A 1 84 ? -6.687 -6.517 -10.037 1.00 92.06 84 SER A CA 1
ATOM 676 C C . SER A 1 84 ? -5.193 -6.224 -10.030 1.00 92.06 84 SER A C 1
ATOM 678 O O . SER A 1 84 ? -4.599 -5.894 -9.001 1.00 92.06 84 SER A O 1
ATOM 680 N N . ARG A 1 85 ? -4.588 -6.355 -11.210 1.00 92.25 85 ARG A N 1
ATOM 681 C CA . ARG A 1 85 ? -3.187 -6.041 -11.456 1.00 92.25 85 ARG A CA 1
ATOM 682 C C . ARG A 1 85 ? -3.032 -5.511 -12.866 1.00 92.25 85 ARG A C 1
ATOM 684 O O . ARG A 1 85 ? -3.254 -6.244 -13.828 1.00 92.25 85 ARG A O 1
ATOM 691 N N . ASP A 1 86 ? -2.543 -4.287 -12.950 1.00 92.25 86 ASP A N 1
ATOM 692 C CA . ASP A 1 86 ? -2.230 -3.609 -14.195 1.00 92.25 86 ASP A CA 1
ATOM 693 C C . ASP A 1 86 ? -0.721 -3.417 -14.318 1.00 92.25 86 ASP A C 1
ATOM 695 O O . ASP A 1 86 ? -0.008 -3.206 -13.330 1.00 92.25 86 ASP A O 1
ATOM 699 N N . LYS A 1 87 ? -0.221 -3.534 -15.551 1.00 90.94 87 LYS A N 1
ATOM 700 C CA . LYS A 1 87 ? 1.200 -3.394 -15.867 1.00 90.94 87 LYS A CA 1
ATOM 701 C C . LYS A 1 87 ? 1.392 -2.493 -17.070 1.00 90.94 87 LYS A C 1
ATOM 703 O O . LYS A 1 87 ? 0.780 -2.717 -18.112 1.00 90.94 87 LYS A O 1
ATOM 708 N N . GLU A 1 88 ? 2.323 -1.562 -16.950 1.00 90.38 88 GLU A N 1
ATOM 709 C CA . GLU A 1 88 ? 2.832 -0.787 -18.072 1.00 90.38 88 GLU A CA 1
ATOM 710 C C . GLU A 1 88 ? 4.179 -1.352 -18.514 1.00 90.38 88 GLU A C 1
ATOM 712 O O . GLU A 1 88 ? 5.040 -1.674 -17.687 1.00 90.38 88 GLU A O 1
ATOM 717 N N . VAL A 1 89 ? 4.350 -1.512 -19.826 1.00 87.69 89 VAL A N 1
ATOM 718 C CA . VAL A 1 89 ? 5.528 -2.145 -20.420 1.00 87.69 89 VAL A CA 1
ATOM 719 C C . VAL A 1 89 ? 6.115 -1.229 -21.479 1.00 87.69 89 VAL A C 1
ATOM 721 O O . VAL A 1 89 ? 5.485 -0.974 -22.502 1.00 87.69 89 VAL A O 1
ATOM 724 N N . GLU A 1 90 ? 7.362 -0.822 -21.278 1.00 84.75 90 GLU A N 1
ATOM 725 C CA . GLU A 1 90 ? 8.133 -0.046 -22.244 1.00 84.75 90 GLU A CA 1
ATOM 726 C C . GLU A 1 90 ? 9.383 -0.820 -22.651 1.00 84.75 90 GLU A C 1
ATOM 728 O O . GLU A 1 90 ? 10.081 -1.399 -21.817 1.00 84.75 90 GLU A O 1
ATOM 733 N N . ASN A 1 91 ? 9.683 -0.855 -23.952 1.00 85.56 91 ASN A N 1
ATOM 734 C CA . ASN A 1 91 ? 10.868 -1.536 -24.493 1.00 85.56 91 ASN A CA 1
ATOM 735 C C . ASN A 1 91 ? 11.023 -2.995 -24.004 1.00 85.56 91 ASN A C 1
ATOM 737 O O . ASN A 1 91 ? 12.132 -3.476 -23.767 1.00 85.56 91 ASN A O 1
ATOM 741 N N . GLY A 1 92 ? 9.898 -3.699 -23.829 1.00 80.25 92 GLY A N 1
ATOM 742 C CA . GLY A 1 92 ? 9.867 -5.085 -23.352 1.00 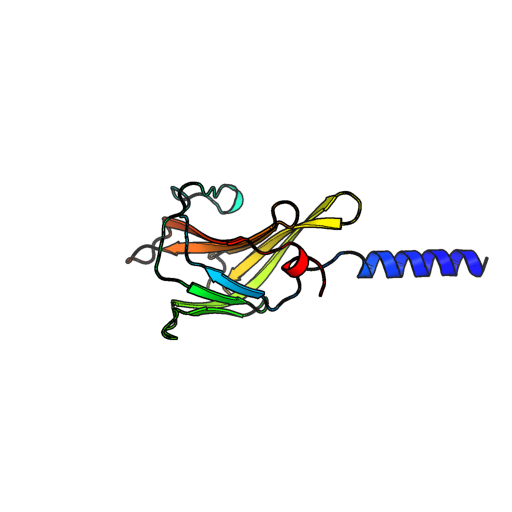80.25 92 GLY A CA 1
ATOM 743 C C . GLY A 1 92 ? 10.140 -5.260 -21.854 1.00 80.25 92 GLY A C 1
ATOM 744 O O . GLY A 1 92 ? 10.369 -6.384 -21.415 1.00 80.25 92 GLY A O 1
ATOM 745 N N . ARG A 1 93 ? 10.125 -4.182 -21.060 1.00 80.31 93 ARG A N 1
ATOM 746 C CA . ARG A 1 93 ? 10.312 -4.207 -19.604 1.00 80.31 93 ARG A CA 1
ATOM 747 C C . ARG A 1 93 ? 9.102 -3.612 -18.903 1.00 80.31 93 ARG A C 1
ATOM 749 O O . ARG A 1 93 ? 8.552 -2.620 -19.359 1.00 80.31 93 ARG A O 1
ATOM 756 N N . VAL A 1 94 ? 8.710 -4.208 -17.781 1.00 84.31 94 VAL A N 1
ATOM 757 C CA . VAL A 1 94 ? 7.669 -3.639 -16.920 1.00 84.31 94 VAL A CA 1
ATOM 758 C C . VAL A 1 94 ? 8.228 -2.382 -16.256 1.00 84.31 94 VAL A C 1
ATOM 760 O O . VAL A 1 94 ? 9.232 -2.471 -15.551 1.00 84.31 94 VAL A O 1
ATOM 763 N N . VAL A 1 95 ? 7.594 -1.235 -16.486 1.00 88.19 95 VAL A N 1
ATOM 764 C CA . VAL A 1 95 ? 8.002 0.061 -15.918 1.00 88.19 95 VAL A CA 1
ATOM 765 C C . VAL A 1 95 ? 7.113 0.495 -14.761 1.00 88.19 95 VAL A C 1
ATOM 767 O O . VAL A 1 95 ? 7.612 1.103 -13.821 1.00 88.19 95 VAL A O 1
ATOM 770 N N . LEU A 1 96 ? 5.841 0.098 -14.767 1.00 90.38 96 LEU A N 1
ATOM 771 C CA . LEU A 1 96 ? 4.881 0.375 -13.703 1.00 90.38 96 LEU A CA 1
ATOM 772 C C . LEU A 1 96 ? 4.047 -0.878 -13.438 1.00 90.38 96 LEU A C 1
ATOM 774 O O . LEU A 1 96 ? 3.592 -1.540 -14.371 1.00 90.38 96 LEU A O 1
ATOM 778 N N . GLU A 1 97 ? 3.849 -1.211 -12.168 1.00 91.69 97 GLU A N 1
ATOM 779 C CA . GLU A 1 97 ? 2.822 -2.159 -11.734 1.00 91.69 97 GLU A CA 1
ATOM 780 C C . GLU A 1 97 ? 1.912 -1.482 -10.716 1.00 91.69 97 GLU A C 1
ATOM 782 O O . GLU A 1 97 ? 2.396 -0.924 -9.731 1.00 91.69 97 GLU A O 1
ATOM 787 N N . THR A 1 98 ? 0.607 -1.597 -10.935 1.00 93.94 98 THR A N 1
ATOM 788 C CA . THR A 1 98 ? -0.432 -1.166 -9.999 1.00 93.94 98 THR A CA 1
ATOM 789 C C . THR A 1 98 ? -1.244 -2.393 -9.621 1.00 93.94 98 THR A C 1
ATOM 791 O O . THR A 1 98 ? -1.776 -3.082 -10.489 1.00 93.94 98 THR A O 1
ATOM 794 N N . ILE A 1 99 ? -1.301 -2.712 -8.332 1.00 93.44 99 ILE A N 1
ATOM 795 C CA . ILE A 1 99 ? -1.951 -3.920 -7.826 1.00 93.44 99 ILE A CA 1
ATOM 796 C C . ILE A 1 99 ? -2.966 -3.512 -6.773 1.00 93.44 99 ILE A C 1
ATOM 798 O O . ILE A 1 99 ? -2.625 -2.851 -5.789 1.00 93.44 99 ILE A O 1
ATOM 802 N N . MET A 1 100 ? -4.204 -3.936 -6.975 1.00 94.25 100 MET A N 1
ATOM 803 C CA . MET A 1 100 ? -5.322 -3.631 -6.103 1.00 94.25 100 MET A CA 1
ATOM 804 C C . MET A 1 100 ? -5.629 -4.830 -5.229 1.00 94.25 100 MET A C 1
ATOM 806 O O . MET A 1 100 ? -5.729 -5.963 -5.706 1.00 94.25 100 MET A O 1
ATOM 810 N N . PHE A 1 101 ? -5.830 -4.564 -3.948 1.00 94.19 101 PHE A N 1
ATOM 811 C CA . PHE A 1 101 ? -6.221 -5.557 -2.968 1.00 94.19 101 PHE A CA 1
ATOM 812 C C . PHE A 1 101 ? -7.450 -5.084 -2.206 1.00 94.19 101 PHE A C 1
ATOM 814 O O . PHE A 1 101 ? -7.647 -3.886 -2.023 1.00 94.19 101 PHE A O 1
ATOM 821 N N . VAL A 1 102 ? -8.236 -6.025 -1.700 1.00 94.38 102 VAL A N 1
ATOM 822 C CA . VAL A 1 102 ? -9.305 -5.742 -0.736 1.00 94.38 102 VAL A CA 1
ATOM 823 C C . VAL A 1 102 ? -9.043 -6.475 0.567 1.00 94.38 102 VAL A C 1
ATOM 825 O O . VAL A 1 102 ? -8.456 -7.561 0.561 1.00 94.38 102 VAL A O 1
ATOM 828 N N . ASP A 1 103 ? -9.469 -5.896 1.687 1.00 90.75 103 ASP A N 1
ATOM 829 C CA . ASP A 1 103 ? -9.458 -6.592 2.974 1.00 90.75 103 ASP A CA 1
ATOM 830 C C . ASP A 1 103 ? -10.425 -7.790 2.930 1.00 90.75 103 ASP A C 1
ATOM 832 O O . ASP A 1 103 ? -11.568 -7.674 2.483 1.00 90.75 103 ASP A O 1
ATOM 836 N N . LYS A 1 104 ? -9.981 -8.958 3.408 1.00 90.31 104 LYS A N 1
ATOM 837 C CA . LYS A 1 104 ? -10.817 -10.173 3.467 1.00 90.31 104 LYS A CA 1
ATOM 838 C C . LYS A 1 104 ? -12.070 -10.005 4.322 1.00 90.31 104 LYS A C 1
ATOM 840 O O . LYS A 1 104 ? -13.057 -10.702 4.106 1.00 90.31 104 LYS A O 1
ATOM 845 N N . THR A 1 105 ?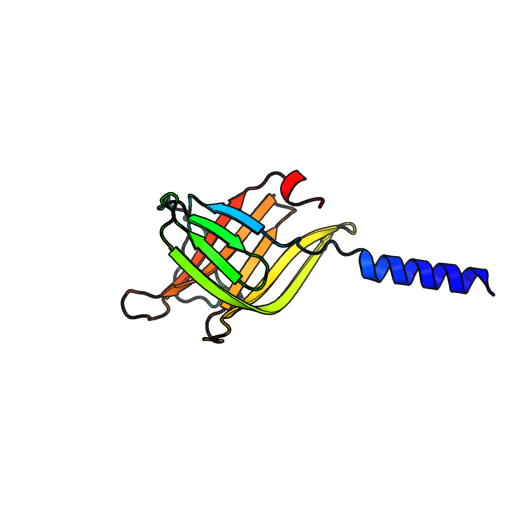 -11.994 -9.155 5.338 1.00 86.75 105 THR A N 1
ATOM 846 C CA . THR A 1 105 ? -13.063 -8.916 6.311 1.00 86.75 105 THR A CA 1
ATOM 847 C C . THR A 1 105 ? -13.933 -7.719 5.947 1.00 86.75 105 THR A C 1
ATOM 849 O O . THR A 1 105 ? -15.072 -7.646 6.404 1.00 86.75 105 THR A O 1
ATOM 852 N N . ASN A 1 106 ? -13.426 -6.816 5.103 1.00 82.31 106 ASN A N 1
ATOM 853 C CA . ASN A 1 106 ? -14.143 -5.644 4.620 1.00 82.31 106 ASN A CA 1
ATOM 854 C C . ASN A 1 106 ? -13.770 -5.342 3.160 1.00 82.31 106 ASN A C 1
ATOM 856 O O . ASN A 1 106 ? -12.825 -4.606 2.884 1.00 82.31 106 ASN A O 1
ATOM 860 N N . SER A 1 107 ? -14.542 -5.875 2.214 1.00 80.12 107 SER A N 1
ATOM 861 C CA . SER A 1 107 ? -14.262 -5.705 0.784 1.00 80.12 107 SER A CA 1
ATOM 862 C C . SER A 1 107 ? -14.424 -4.269 0.272 1.00 80.12 107 SER A C 1
ATOM 864 O O . SER A 1 107 ? -14.046 -3.992 -0.862 1.00 80.12 107 SER A O 1
ATOM 866 N N . GLU A 1 108 ? -14.998 -3.365 1.070 1.00 79.50 108 GLU A N 1
ATOM 867 C CA . GLU A 1 108 ? -15.097 -1.940 0.730 1.00 79.50 108 GLU A CA 1
ATOM 868 C C . GLU A 1 108 ? -13.754 -1.216 0.917 1.00 79.50 108 GLU A C 1
ATOM 870 O O . GLU A 1 108 ? -13.499 -0.184 0.294 1.00 79.50 108 GLU A O 1
ATOM 875 N N . GLU A 1 109 ? -12.855 -1.766 1.738 1.00 81.06 109 GLU A N 1
ATOM 876 C CA . GLU A 1 109 ? -11.518 -1.222 1.936 1.00 81.06 109 GLU A CA 1
ATOM 877 C C . GLU A 1 109 ? -10.573 -1.710 0.845 1.00 81.06 109 GLU A C 1
ATOM 879 O O . GLU A 1 109 ? -10.092 -2.845 0.858 1.00 81.06 109 GLU A O 1
ATOM 884 N N . THR A 1 110 ? -10.279 -0.809 -0.088 1.00 88.56 110 THR A N 1
ATOM 885 C CA . THR A 1 110 ? -9.343 -1.063 -1.179 1.00 88.56 110 THR A CA 1
ATOM 886 C C . THR A 1 110 ? -7.953 -0.550 -0.825 1.00 88.56 110 THR A C 1
ATOM 888 O O . THR A 1 110 ? -7.782 0.598 -0.425 1.00 88.56 110 THR A O 1
ATOM 891 N N . LEU A 1 111 ? -6.946 -1.395 -0.994 1.00 93.06 111 LEU A N 1
ATOM 892 C CA . LEU A 1 111 ? -5.536 -1.062 -0.863 1.00 93.06 111 LEU A CA 1
ATOM 893 C C . LEU A 1 111 ? -4.908 -1.069 -2.255 1.00 93.06 111 LEU A C 1
ATOM 895 O O . LEU A 1 111 ? -5.212 -1.942 -3.065 1.00 93.06 111 LEU A O 1
ATOM 899 N N . CYS A 1 112 ? -3.990 -0.145 -2.515 1.00 94.81 112 CYS A N 1
ATOM 900 C CA . CYS A 1 112 ? -3.249 -0.110 -3.773 1.00 94.81 112 CYS A CA 1
ATOM 901 C C . CYS A 1 112 ? -1.746 -0.170 -3.517 1.00 94.81 112 CYS A C 1
ATOM 903 O O . CYS A 1 112 ? -1.208 0.559 -2.683 1.00 94.81 112 CYS A O 1
ATOM 905 N N . LEU A 1 113 ? -1.072 -1.056 -4.239 1.00 94.38 113 LEU A N 1
ATOM 906 C CA . LEU A 1 113 ? 0.375 -1.146 -4.300 1.00 94.38 113 LEU A CA 1
ATOM 907 C C . LEU A 1 113 ? 0.831 -0.658 -5.671 1.00 94.38 113 LEU A C 1
ATOM 909 O O . LEU A 1 113 ? 0.465 -1.238 -6.689 1.00 94.38 113 LEU A O 1
ATOM 913 N N . VAL A 1 114 ? 1.666 0.373 -5.677 1.00 93.75 114 VAL A N 1
ATOM 914 C CA . VAL A 1 114 ? 2.279 0.930 -6.881 1.00 93.75 114 VAL A CA 1
ATOM 915 C C . VAL A 1 114 ? 3.777 0.676 -6.833 1.00 93.75 114 VAL A C 1
ATOM 917 O O . VAL A 1 114 ? 4.443 0.989 -5.841 1.00 93.75 114 VAL A O 1
ATOM 920 N N . ILE A 1 115 ? 4.312 0.109 -7.908 1.00 91.75 115 ILE A N 1
ATOM 921 C CA . ILE A 1 115 ? 5.745 -0.094 -8.105 1.00 91.75 115 ILE A CA 1
ATOM 922 C C . ILE A 1 115 ? 6.126 0.559 -9.418 1.00 91.75 115 ILE A C 1
ATOM 924 O O . ILE A 1 115 ? 5.874 0.020 -10.495 1.00 91.75 115 ILE A O 1
ATOM 928 N N . ASP A 1 116 ? 6.756 1.717 -9.302 1.00 91.25 116 ASP A N 1
ATOM 929 C CA . ASP A 1 116 ? 7.195 2.527 -10.423 1.00 91.25 116 ASP A CA 1
ATOM 930 C C . ASP A 1 116 ? 8.709 2.369 -10.571 1.00 91.25 116 ASP A C 1
ATOM 932 O O . ASP A 1 116 ? 9.505 2.909 -9.797 1.00 91.25 116 ASP A O 1
ATOM 936 N N . ARG A 1 117 ? 9.106 1.559 -11.550 1.00 87.69 117 ARG A N 1
ATOM 937 C CA . ARG A 1 117 ? 10.506 1.267 -11.876 1.00 87.69 117 ARG A CA 1
ATOM 938 C C . ARG A 1 117 ? 11.125 2.340 -12.757 1.00 87.69 117 ARG A C 1
ATOM 940 O O . ARG A 1 117 ? 12.343 2.465 -12.744 1.00 87.69 117 ARG A O 1
ATOM 947 N N . ALA A 1 118 ? 10.315 3.107 -13.488 1.00 86.44 118 ALA A N 1
ATOM 948 C CA . ALA A 1 118 ? 10.803 4.239 -14.268 1.00 86.44 118 ALA A CA 1
ATOM 949 C C . ALA A 1 118 ? 11.279 5.378 -13.354 1.00 86.44 118 ALA A C 1
ATOM 951 O O . ALA A 1 118 ? 12.318 5.986 -13.605 1.00 86.44 118 ALA A O 1
ATOM 952 N N . VAL A 1 119 ? 10.545 5.642 -12.270 1.00 89.00 119 VAL A N 1
ATOM 953 C CA . VAL A 1 119 ? 10.877 6.685 -11.289 1.00 89.00 119 VAL A CA 1
ATOM 954 C C . VAL A 1 119 ? 11.713 6.143 -10.122 1.00 89.00 119 VAL A C 1
ATOM 956 O O . VAL A 1 119 ? 12.516 6.878 -9.548 1.00 89.00 119 VAL A O 1
ATOM 959 N N . GLY A 1 120 ? 11.551 4.869 -9.758 1.00 89.81 120 GLY A N 1
ATOM 960 C CA . GLY A 1 120 ? 12.331 4.217 -8.704 1.00 89.81 120 GLY A CA 1
ATOM 961 C C . GLY A 1 120 ? 11.688 4.281 -7.316 1.00 89.81 120 GLY A C 1
ATOM 962 O O . GLY A 1 120 ? 12.357 4.601 -6.330 1.00 89.81 120 GLY A O 1
ATOM 963 N N . TYR A 1 121 ? 10.387 4.004 -7.202 1.00 90.69 121 TYR A N 1
ATOM 964 C CA . TYR A 1 121 ? 9.721 3.925 -5.900 1.00 90.69 121 TYR A CA 1
ATOM 965 C C . TYR A 1 121 ? 8.750 2.752 -5.772 1.00 90.69 121 TYR A C 1
ATOM 967 O O . TYR A 1 121 ? 8.194 2.242 -6.743 1.00 90.69 121 TYR A O 1
ATOM 975 N N . VAL A 1 122 ? 8.519 2.372 -4.517 1.00 92.69 122 VAL A N 1
ATOM 976 C CA . VAL A 1 122 ? 7.387 1.551 -4.090 1.00 92.69 122 VAL A CA 1
ATOM 977 C C . VAL A 1 122 ? 6.470 2.402 -3.221 1.00 92.69 122 VAL A C 1
ATOM 979 O O . VAL A 1 122 ? 6.933 3.197 -2.396 1.00 92.69 122 VAL A O 1
ATOM 982 N N . GLN A 1 123 ? 5.167 2.270 -3.421 1.00 94.38 123 GLN A N 1
ATOM 983 C CA . GLN A 1 123 ? 4.159 3.023 -2.696 1.00 94.38 123 GLN A CA 1
ATOM 984 C C . GLN A 1 123 ? 2.997 2.116 -2.321 1.00 94.38 123 GLN A C 1
ATOM 986 O O . GLN A 1 123 ? 2.410 1.456 -3.171 1.00 94.38 123 GLN A O 1
ATOM 991 N N . LEU A 1 124 ? 2.647 2.123 -1.041 1.00 95.38 124 LEU A N 1
ATOM 992 C CA . LEU A 1 124 ? 1.428 1.507 -0.539 1.00 95.38 124 LEU A CA 1
ATOM 993 C C . LEU A 1 124 ? 0.416 2.608 -0.222 1.00 95.38 124 LEU A C 1
ATOM 995 O O . LEU A 1 124 ? 0.753 3.589 0.437 1.00 95.38 124 LEU A O 1
ATOM 999 N N . ILE A 1 125 ? -0.813 2.453 -0.692 1.00 95.25 125 ILE A N 1
ATOM 1000 C CA . ILE A 1 125 ? -1.905 3.407 -0.523 1.00 95.25 125 ILE A CA 1
ATOM 1001 C C . ILE A 1 125 ? -3.016 2.707 0.253 1.00 95.25 125 ILE A C 1
ATOM 1003 O O . ILE A 1 125 ? -3.516 1.670 -0.184 1.00 95.25 125 ILE A O 1
ATOM 1007 N N . LEU A 1 126 ? -3.380 3.262 1.410 1.00 93.75 126 LEU A N 1
ATOM 1008 C CA . LEU A 1 126 ? -4.344 2.664 2.338 1.00 93.75 126 LEU A CA 1
ATOM 1009 C C . LEU A 1 126 ? -5.502 3.611 2.638 1.00 93.75 126 LEU A C 1
ATOM 1011 O O . LEU A 1 126 ? -5.261 4.816 2.784 1.00 93.75 126 LEU A O 1
ATOM 1015 N N . PRO A 1 127 ? -6.737 3.096 2.777 1.00 91.38 127 PRO A N 1
ATOM 1016 C CA . PRO A 1 127 ? -7.860 3.914 3.192 1.00 91.38 127 PRO A CA 1
ATOM 1017 C C . PRO A 1 127 ? -7.595 4.424 4.607 1.00 91.38 127 PRO A C 1
ATOM 1019 O O . PRO A 1 127 ? -7.068 3.727 5.473 1.00 91.38 127 PRO A O 1
ATOM 1022 N N . THR A 1 128 ? -7.922 5.687 4.827 1.00 88.38 128 THR A N 1
ATOM 1023 C CA . THR A 1 128 ? -7.744 6.380 6.096 1.00 88.38 128 THR A CA 1
ATOM 1024 C C . THR A 1 128 ? -9.112 6.679 6.662 1.00 88.38 128 THR A C 1
ATOM 1026 O O . THR A 1 128 ? -9.953 7.276 5.988 1.00 88.38 128 THR A O 1
ATOM 1029 N N . THR A 1 129 ? -9.323 6.286 7.912 1.00 85.94 129 THR A N 1
ATOM 1030 C CA . THR A 1 129 ? -10.541 6.586 8.658 1.00 85.94 129 THR A CA 1
ATOM 1031 C C . THR A 1 129 ? -10.251 7.574 9.778 1.00 85.94 129 THR A C 1
ATOM 1033 O O . THR A 1 129 ? -9.169 7.569 10.369 1.00 85.94 129 THR A O 1
ATOM 1036 N N . ASN A 1 130 ? -11.220 8.424 10.106 1.00 85.38 130 ASN A N 1
ATOM 1037 C CA . ASN A 1 130 ? -11.129 9.270 11.292 1.00 85.38 130 ASN A CA 1
ATOM 1038 C C . ASN A 1 130 ? -11.369 8.456 12.584 1.00 85.38 130 ASN A C 1
ATOM 1040 O O . ASN A 1 130 ? -11.599 7.248 12.557 1.00 85.38 130 ASN A O 1
ATOM 1044 N N . GLN A 1 131 ? -11.352 9.127 13.739 1.00 83.81 131 GLN A N 1
ATOM 1045 C CA . GLN A 1 131 ? -11.569 8.487 15.047 1.00 83.81 131 GLN A CA 1
ATOM 1046 C C . GLN A 1 131 ? -12.956 7.841 15.215 1.00 83.81 131 GLN A C 1
ATOM 1048 O O . GLN A 1 131 ? -13.147 7.049 16.132 1.00 83.81 131 GLN A O 1
ATOM 1053 N N . LYS A 1 132 ? -13.921 8.179 14.353 1.00 85.88 132 LYS A N 1
ATOM 1054 C CA . LYS A 1 132 ? -15.267 7.597 14.330 1.00 85.88 132 LYS A CA 1
ATOM 1055 C C . LYS A 1 132 ? -15.380 6.410 13.365 1.00 85.88 132 LYS A C 1
ATOM 1057 O O . LYS A 1 132 ? -16.452 5.825 13.272 1.00 85.88 132 LYS A O 1
ATOM 1062 N N . GLY A 1 133 ? -14.304 6.067 12.652 1.00 82.38 133 GLY A N 1
ATOM 1063 C CA . GLY A 1 133 ? -14.302 5.025 11.624 1.00 82.38 133 GLY A CA 1
ATOM 1064 C C . GLY A 1 133 ? -14.802 5.495 10.255 1.00 82.38 133 GLY A C 1
ATOM 1065 O O . GLY A 1 133 ? -14.930 4.682 9.349 1.00 82.38 133 GLY A O 1
ATOM 1066 N N . GLU A 1 134 ? -15.068 6.789 10.068 1.00 86.06 134 GLU A N 1
ATOM 1067 C CA . GLU A 1 134 ? -15.539 7.311 8.781 1.00 86.06 134 GLU A CA 1
ATOM 1068 C C . GLU A 1 134 ? -14.358 7.454 7.818 1.00 86.06 134 GLU A C 1
ATOM 1070 O O . GLU A 1 134 ? -13.323 8.016 8.190 1.00 86.06 134 GLU A O 1
ATOM 1075 N N . TYR A 1 135 ? -14.519 6.980 6.581 1.00 86.12 135 TYR A N 1
ATOM 1076 C CA . TYR A 1 135 ? -13.543 7.173 5.510 1.00 86.12 135 TYR A CA 1
ATOM 1077 C C . TYR A 1 135 ? -13.296 8.666 5.262 1.00 86.12 135 TYR A C 1
ATOM 1079 O O . TYR A 1 135 ? -14.233 9.450 5.141 1.00 86.12 135 TYR A O 1
ATOM 1087 N N . VAL A 1 136 ? -12.030 9.067 5.180 1.00 87.75 136 VAL A N 1
ATOM 1088 C CA . VAL A 1 136 ? -11.632 10.467 4.955 1.00 87.75 136 VAL A CA 1
ATOM 1089 C C . VAL A 1 136 ? -10.686 10.648 3.767 1.00 87.75 136 VAL A C 1
ATOM 1091 O O . VAL A 1 136 ? -10.366 11.781 3.407 1.00 87.75 136 VAL A O 1
ATOM 1094 N N . GLY A 1 137 ? -10.260 9.560 3.129 1.00 89.81 137 GLY A N 1
ATOM 1095 C CA . GLY A 1 137 ? -9.332 9.577 2.002 1.00 89.81 137 GLY A CA 1
ATOM 1096 C C . GLY A 1 137 ? -8.340 8.423 2.070 1.00 89.81 137 GLY A C 1
ATOM 1097 O O . GLY A 1 137 ? -8.496 7.495 2.858 1.00 89.81 137 GLY A O 1
ATOM 1098 N N . TYR A 1 138 ? -7.273 8.526 1.292 1.00 93.19 138 TYR A N 1
ATOM 1099 C CA . TYR A 1 138 ? -6.159 7.594 1.282 1.00 93.19 138 TYR A CA 1
ATOM 1100 C C . TYR A 1 138 ? -4.895 8.214 1.873 1.00 93.19 138 TYR A C 1
ATOM 1102 O O . TYR A 1 138 ? -4.637 9.407 1.711 1.00 93.19 138 TYR A O 1
ATOM 1110 N N . THR A 1 139 ? -4.067 7.385 2.504 1.00 93.75 139 THR A N 1
ATOM 1111 C CA . THR A 1 139 ? -2.705 7.743 2.906 1.00 93.75 139 THR A CA 1
ATOM 1112 C C . THR A 1 139 ? -1.706 6.951 2.076 1.00 93.75 139 THR A C 1
ATOM 1114 O O . THR A 1 139 ? -1.804 5.731 1.955 1.00 93.75 139 THR A O 1
ATOM 1117 N N . SER A 1 140 ? -0.739 7.667 1.514 1.00 95.19 140 SER A N 1
ATOM 1118 C CA . SER A 1 140 ? 0.411 7.137 0.796 1.00 95.19 140 SER A CA 1
ATOM 1119 C C . SER A 1 140 ? 1.584 6.880 1.738 1.00 95.19 140 SER A C 1
ATOM 1121 O O . SER A 1 140 ? 2.028 7.772 2.469 1.00 95.19 140 SER A O 1
ATOM 1123 N N . TYR A 1 141 ? 2.133 5.675 1.630 1.00 95.44 141 TYR A N 1
ATOM 1124 C CA . TYR A 1 141 ? 3.360 5.211 2.254 1.00 95.44 141 TYR A CA 1
ATOM 1125 C C . TYR A 1 141 ? 4.367 4.892 1.150 1.00 95.44 141 TYR A C 1
ATOM 1127 O O . TYR A 1 141 ? 4.388 3.784 0.615 1.00 95.44 141 TYR A O 1
ATOM 1135 N N . ARG A 1 142 ? 5.184 5.881 0.781 1.00 94.44 142 ARG A N 1
ATOM 1136 C CA . ARG A 1 142 ? 6.119 5.781 -0.346 1.00 94.44 142 ARG A CA 1
ATOM 1137 C C . ARG A 1 142 ? 7.564 5.731 0.121 1.00 94.44 142 ARG A C 1
ATOM 1139 O O . ARG A 1 142 ? 7.977 6.546 0.943 1.00 94.44 142 ARG A O 1
ATOM 1146 N N . GLN A 1 143 ? 8.340 4.843 -0.489 1.00 92.50 143 GLN A N 1
ATOM 1147 C CA . GLN A 1 143 ? 9.786 4.773 -0.336 1.00 92.50 143 GLN A CA 1
ATOM 1148 C C . GLN A 1 143 ? 10.452 4.771 -1.713 1.00 92.50 143 GLN A C 1
ATOM 1150 O O . GLN A 1 143 ? 10.143 3.940 -2.565 1.00 92.50 143 GLN A O 1
ATOM 1155 N N . PHE A 1 144 ? 11.396 5.693 -1.912 1.00 90.19 144 PHE A N 1
ATOM 1156 C CA . PHE A 1 144 ? 12.301 5.632 -3.056 1.00 90.19 144 PHE A CA 1
ATOM 1157 C C . PHE A 1 144 ? 13.339 4.546 -2.805 1.00 90.19 144 PHE A C 1
ATOM 1159 O O . PHE A 1 144 ? 13.943 4.470 -1.731 1.00 90.19 144 PHE A O 1
ATOM 1166 N N . VAL A 1 145 ? 13.530 3.701 -3.799 1.00 82.56 145 VAL A N 1
ATOM 1167 C CA . VAL A 1 145 ? 14.405 2.536 -3.746 1.00 82.56 145 VAL A CA 1
ATOM 1168 C C . VAL A 1 145 ? 15.342 2.608 -4.938 1.00 82.56 145 VAL A C 1
ATOM 1170 O O . VAL A 1 145 ? 14.993 3.130 -5.995 1.00 82.56 145 VAL A O 1
ATOM 1173 N N . LYS A 1 146 ? 16.575 2.134 -4.757 1.00 68.69 146 LYS A N 1
ATOM 1174 C CA . LYS A 1 146 ? 17.526 2.101 -5.871 1.00 68.69 146 LYS A CA 1
ATOM 1175 C C . LYS A 1 146 ? 16.999 1.140 -6.936 1.00 68.69 146 LYS A C 1
ATOM 1177 O O . LYS A 1 146 ? 16.387 0.134 -6.590 1.00 68.69 146 LYS A O 1
ATOM 1182 N N . GLU A 1 147 ? 17.263 1.426 -8.209 1.00 60.12 147 GLU A N 1
ATOM 1183 C CA . GLU A 1 147 ? 16.790 0.615 -9.343 1.00 60.12 147 GLU A CA 1
ATOM 1184 C C . GLU A 1 147 ? 17.150 -0.874 -9.174 1.00 60.12 147 GLU A C 1
ATOM 1186 O O . GLU A 1 147 ? 16.315 -1.744 -9.388 1.00 60.12 147 GLU A O 1
ATOM 1191 N N . GLU A 1 148 ? 18.337 -1.163 -8.634 1.00 59.94 148 GLU A N 1
ATOM 1192 C CA . GLU A 1 148 ? 18.844 -2.502 -8.278 1.00 59.94 148 GLU A CA 1
ATOM 1193 C C . GLU A 1 148 ? 17.990 -3.268 -7.247 1.00 59.94 148 GLU A C 1
ATOM 1195 O O . GLU A 1 148 ? 18.124 -4.478 -7.107 1.00 59.94 148 GLU A O 1
ATOM 1200 N N . GLN A 1 149 ? 17.144 -2.575 -6.480 1.00 57.91 149 GLN A N 1
ATOM 1201 C CA . GLN A 1 149 ? 16.246 -3.168 -5.480 1.00 57.91 149 GLN A CA 1
ATOM 1202 C C . GLN A 1 149 ? 14.828 -3.390 -6.029 1.00 57.91 149 GLN A C 1
ATOM 1204 O O . GLN A 1 149 ? 14.048 -4.120 -5.421 1.00 57.91 149 GLN A O 1
ATOM 1209 N N . LEU A 1 150 ? 14.495 -2.771 -7.167 1.00 58.00 150 LEU A N 1
ATOM 1210 C CA . LEU A 1 150 ? 13.229 -2.947 -7.893 1.00 58.00 150 LEU A CA 1
ATOM 1211 C C . LEU A 1 150 ? 13.357 -3.855 -9.118 1.00 58.00 150 LEU A C 1
ATOM 1213 O O . LEU A 1 150 ? 12.373 -4.454 -9.567 1.00 58.00 150 LEU A O 1
ATOM 1217 N N . ALA A 1 151 ? 14.561 -3.917 -9.678 1.00 47.69 151 ALA A N 1
ATOM 1218 C CA . ALA A 1 151 ? 14.940 -4.764 -10.784 1.00 47.69 151 ALA A CA 1
ATOM 1219 C C . ALA A 1 151 ? 15.788 -5.919 -10.246 1.00 47.69 151 ALA A C 1
ATOM 1221 O O . ALA A 1 151 ? 16.820 -5.700 -9.628 1.00 47.69 151 ALA A O 1
ATOM 1222 N N . TYR A 1 152 ? 15.369 -7.141 -10.567 1.00 39.03 152 TYR A N 1
ATOM 1223 C CA . TYR A 1 152 ? 16.073 -8.399 -10.306 1.00 39.03 152 TYR A CA 1
ATOM 1224 C C . TYR A 1 152 ? 16.035 -8.921 -8.870 1.00 39.03 152 TYR A C 1
ATOM 1226 O O . TYR A 1 152 ? 16.932 -8.722 -8.055 1.00 39.03 152 TYR A O 1
ATOM 1234 N N . ASN A 1 153 ? 15.024 -9.757 -8.649 1.00 39.84 153 ASN A N 1
ATOM 1235 C CA . ASN A 1 153 ? 15.174 -11.036 -7.970 1.00 39.84 153 ASN A CA 1
ATOM 1236 C C . ASN A 1 153 ? 14.115 -12.011 -8.484 1.00 39.84 153 ASN A C 1
ATOM 1238 O O . ASN A 1 153 ? 13.037 -11.545 -8.902 1.00 39.84 153 ASN A O 1
#

Radius of gyration: 18.27 Å; chains: 1; bounding box: 34×48×59 Å